Protein AF-A0A009ZD89-F1 (afdb_monomer_lite)

Foldseek 3Di:
DPDDPVVLLVVLLVVCVVVVVDDLCVSCVVSVHDSVSSVVSNVVVVVD

pLDDT: mean 87.03, std 14.5, range [43.47, 96.5]

Secondary structure (DSSP, 8-state):
----HHHHHHHHHHHHHHTTTS-HHHHHHHHT--HHHHHHHHHHHHT-

Sequence (48 aa):
MQQSRPEFKQQAIDYALSNSHEPIAAIARKLGVGYSTLDKWIREVSVR

Radius of gyration: 10.43 Å; chains: 1; bounding box: 26×28×20 Å

Structure (mmCIF, N/CA/C/O backbone):
data_AF-A0A009ZD89-F1
#
_entry.id   AF-A0A009ZD89-F1
#
loop_
_atom_site.group_PDB
_atom_site.id
_atom_site.type_symbol
_atom_site.label_atom_id
_atom_site.label_alt_id
_atom_site.label_comp_id
_atom_site.label_asym_id
_atom_site.label_entity_id
_atom_site.label_seq_id
_atom_site.pdbx_PDB_ins_code
_atom_site.Cartn_x
_atom_site.Cartn_y
_atom_site.Cartn_z
_atom_site.occupancy
_atom_site.B_iso_or_equiv
_atom_site.auth_seq_id
_atom_site.auth_comp_id
_atom_site.auth_asym_id
_atom_site.auth_atom_id
_atom_site.pdbx_PDB_model_num
ATOM 1 N N . MET A 1 1 ? -6.466 20.645 -6.716 1.00 43.47 1 MET A N 1
ATOM 2 C CA . MET A 1 1 ? -5.262 20.037 -6.116 1.00 43.47 1 MET A CA 1
ATOM 3 C C . MET A 1 1 ? -5.324 18.540 -6.383 1.00 43.47 1 MET A C 1
ATOM 5 O O . MET A 1 1 ? -6.044 17.841 -5.691 1.00 43.47 1 MET A O 1
ATOM 9 N N . GLN A 1 2 ? -4.697 18.064 -7.460 1.00 47.34 2 GLN A N 1
ATOM 10 C CA . GLN A 1 2 ? -4.526 16.625 -7.677 1.00 47.34 2 GLN A CA 1
ATOM 11 C C . GLN A 1 2 ? -3.218 16.267 -6.974 1.00 47.34 2 GLN A C 1
ATOM 13 O O . GLN A 1 2 ? -2.171 16.724 -7.426 1.00 47.34 2 GLN A O 1
ATOM 1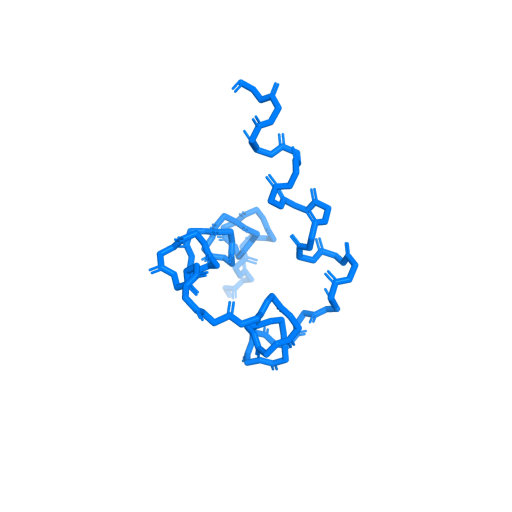8 N N . GLN A 1 3 ? -3.275 15.548 -5.846 1.00 51.22 3 GLN A N 1
ATOM 19 C CA . GLN A 1 3 ? -2.064 14.996 -5.233 1.00 51.22 3 GLN A CA 1
ATOM 20 C C . GLN A 1 3 ? -1.319 14.226 -6.315 1.00 51.22 3 GLN A C 1
ATOM 22 O O . GLN A 1 3 ? -1.899 13.389 -7.018 1.00 51.22 3 GLN A O 1
ATOM 27 N N . SER A 1 4 ? -0.058 14.576 -6.519 1.00 54.41 4 SER A N 1
ATOM 28 C CA . SER A 1 4 ? 0.725 13.935 -7.553 1.00 54.41 4 SER A CA 1
ATOM 29 C C . SER A 1 4 ? 0.872 12.459 -7.160 1.00 54.41 4 SER A C 1
ATOM 31 O O . SER A 1 4 ? 1.252 12.130 -6.038 1.0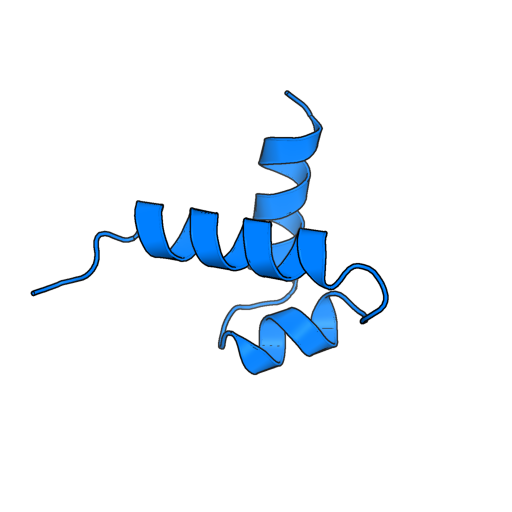0 54.41 4 SER A O 1
ATOM 33 N N . ARG A 1 5 ? 0.530 11.536 -8.070 1.00 62.94 5 ARG A N 1
ATOM 34 C CA . ARG A 1 5 ? 0.614 10.076 -7.844 1.00 62.94 5 ARG A CA 1
ATOM 35 C C . ARG A 1 5 ? 1.935 9.594 -7.190 1.00 62.94 5 ARG A C 1
ATOM 37 O O . ARG A 1 5 ? 1.873 8.587 -6.483 1.00 62.94 5 ARG A O 1
ATOM 44 N N . PRO A 1 6 ? 3.101 10.258 -7.373 1.00 75.44 6 PRO A N 1
ATOM 45 C CA . PRO A 1 6 ? 4.332 9.910 -6.661 1.00 75.44 6 PRO A CA 1
ATOM 46 C C . PRO A 1 6 ? 4.260 10.063 -5.134 1.00 75.44 6 PRO A C 1
ATOM 48 O O . PRO A 1 6 ? 4.772 9.198 -4.428 1.00 75.44 6 PRO A O 1
ATOM 51 N N . GLU A 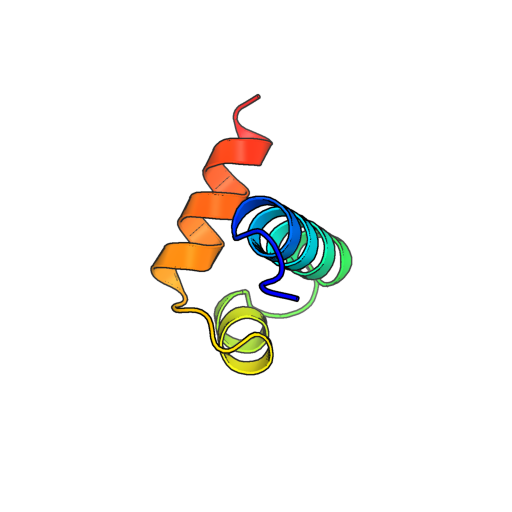1 7 ? 3.605 11.107 -4.616 1.00 86.12 7 GLU A N 1
ATOM 52 C CA . GLU A 1 7 ? 3.528 11.366 -3.167 1.00 86.12 7 GLU A CA 1
ATOM 53 C C . GLU A 1 7 ? 2.693 10.297 -2.464 1.00 86.12 7 GLU A C 1
ATOM 55 O O . GLU A 1 7 ? 3.094 9.765 -1.432 1.00 86.12 7 GLU A O 1
ATOM 60 N N . PHE A 1 8 ? 1.569 9.914 -3.077 1.00 89.38 8 PHE A N 1
ATOM 61 C CA . PHE A 1 8 ? 0.734 8.831 -2.566 1.00 89.38 8 PHE A CA 1
ATOM 62 C C . PHE A 1 8 ? 1.482 7.493 -2.555 1.00 89.38 8 PHE A C 1
ATOM 64 O O . PHE A 1 8 ? 1.410 6.757 -1.573 1.00 89.38 8 PHE A O 1
ATOM 71 N N . LYS A 1 9 ? 2.233 7.182 -3.625 1.00 91.44 9 LYS A N 1
ATOM 72 C CA . LYS A 1 9 ? 3.044 5.957 -3.686 1.00 91.44 9 LYS A CA 1
ATOM 73 C C . LYS A 1 9 ? 4.049 5.915 -2.533 1.00 91.44 9 LYS A C 1
ATOM 75 O O . LYS A 1 9 ? 4.131 4.891 -1.863 1.00 91.44 9 LYS A O 1
ATOM 80 N N . GLN A 1 10 ? 4.778 7.004 -2.285 1.00 92.00 10 GLN A N 1
ATOM 81 C CA . GLN A 1 10 ? 5.769 7.038 -1.208 1.00 92.00 10 GLN A CA 1
ATOM 82 C C . GLN A 1 10 ? 5.113 6.911 0.173 1.00 92.00 10 GLN A C 1
ATOM 84 O O . GLN A 1 10 ? 5.527 6.069 0.960 1.00 92.00 10 GLN A O 1
ATOM 89 N N . GLN A 1 11 ? 4.022 7.640 0.427 1.00 94.19 11 GLN A N 1
ATOM 90 C CA . GLN A 1 11 ? 3.274 7.543 1.688 1.00 94.19 11 GLN A CA 1
ATOM 91 C C . GLN A 1 11 ? 2.728 6.131 1.942 1.00 94.19 11 GLN A C 1
ATOM 93 O O . GLN A 1 11 ? 2.778 5.641 3.068 1.00 94.19 11 GLN A O 1
ATOM 98 N N . ALA A 1 12 ? 2.230 5.457 0.901 1.00 94.31 12 ALA A N 1
ATOM 99 C CA . ALA A 1 12 ? 1.755 4.081 1.001 1.00 94.31 12 ALA A CA 1
ATOM 100 C C . ALA A 1 12 ? 2.887 3.103 1.362 1.00 94.31 12 ALA A C 1
ATOM 102 O O . ALA A 1 12 ? 2.684 2.206 2.182 1.00 94.31 12 ALA A O 1
ATOM 103 N N . ILE A 1 13 ? 4.076 3.292 0.777 1.00 94.06 13 ILE A N 1
ATOM 104 C CA . ILE A 1 13 ? 5.273 2.499 1.087 1.00 94.06 13 ILE A CA 1
ATOM 105 C C . ILE A 1 13 ? 5.723 2.763 2.529 1.00 94.06 13 ILE A C 1
ATOM 107 O O . ILE A 1 13 ? 5.868 1.812 3.293 1.00 94.06 13 ILE A O 1
ATOM 111 N N . ASP A 1 14 ? 5.873 4.027 2.928 1.00 94.75 14 ASP A N 1
ATOM 112 C CA . ASP A 1 14 ? 6.333 4.410 4.270 1.00 94.75 14 ASP A CA 1
ATOM 113 C C . ASP A 1 14 ? 5.379 3.901 5.358 1.00 94.75 14 ASP A C 1
ATOM 115 O O . ASP A 1 14 ? 5.814 3.394 6.396 1.00 94.75 14 ASP A O 1
ATOM 119 N N . TYR A 1 15 ? 4.069 3.971 5.101 1.00 94.94 15 TYR A N 1
ATOM 120 C CA . TYR A 1 15 ? 3.056 3.425 5.996 1.00 94.94 15 TYR A CA 1
ATOM 121 C C . TYR A 1 15 ? 3.169 1.902 6.107 1.00 94.94 15 TYR A C 1
ATOM 123 O O . TYR A 1 15 ? 3.124 1.371 7.216 1.00 94.94 15 TYR A O 1
ATOM 131 N N . ALA A 1 16 ? 3.351 1.191 4.992 1.00 94.50 16 ALA A N 1
ATOM 132 C CA . ALA A 1 16 ? 3.501 -0.261 5.014 1.00 94.50 16 ALA A CA 1
ATOM 133 C C . ALA A 1 16 ? 4.776 -0.714 5.742 1.00 94.50 16 ALA A C 1
ATOM 135 O O . ALA A 1 16 ? 4.725 -1.655 6.530 1.00 94.50 16 ALA A O 1
ATOM 136 N N . LEU A 1 17 ? 5.895 -0.016 5.532 1.00 92.56 17 LEU A N 1
ATOM 137 C CA . LEU A 1 17 ? 7.162 -0.288 6.217 1.00 92.56 17 LEU A CA 1
ATOM 138 C C . LEU A 1 17 ? 7.066 -0.010 7.725 1.00 92.56 17 LEU A C 1
ATOM 140 O O . LEU A 1 17 ? 7.529 -0.816 8.533 1.00 92.56 17 LEU A O 1
ATOM 144 N N . SER A 1 18 ? 6.406 1.087 8.108 1.00 95.12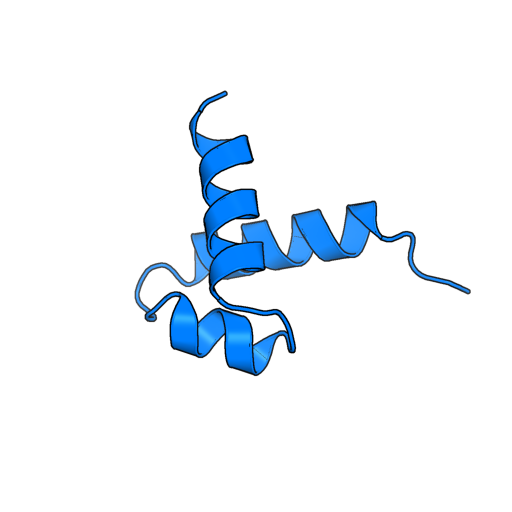 18 SER A N 1
ATOM 145 C CA . SER A 1 18 ? 6.184 1.453 9.515 1.00 95.12 18 SER A CA 1
ATOM 146 C C . SER A 1 18 ? 5.209 0.509 10.232 1.00 95.12 18 SER A C 1
ATOM 148 O O . SER A 1 18 ? 5.297 0.330 11.444 1.00 95.12 18 SER A O 1
ATOM 150 N N . ASN A 1 19 ? 4.297 -0.126 9.490 1.00 94.75 19 ASN A N 1
ATOM 151 C CA . ASN A 1 19 ? 3.309 -1.078 10.007 1.00 94.75 19 ASN A CA 1
ATOM 152 C C . ASN A 1 19 ? 3.632 -2.524 9.596 1.00 94.75 19 ASN A C 1
ATOM 154 O O . ASN A 1 19 ? 2.729 -3.321 9.369 1.00 94.75 19 ASN A O 1
ATOM 158 N N . SER A 1 20 ? 4.916 -2.889 9.538 1.00 89.56 20 SER A N 1
ATOM 159 C CA . SER A 1 20 ? 5.382 -4.224 9.113 1.00 89.56 20 SER A CA 1
ATOM 160 C C . SER A 1 20 ? 4.905 -5.396 9.988 1.00 89.56 20 SER A C 1
ATOM 162 O O . SER A 1 20 ? 5.040 -6.554 9.597 1.00 89.56 20 SER A O 1
ATOM 164 N N . HIS A 1 21 ? 4.320 -5.110 11.153 1.00 93.62 21 HIS A N 1
ATOM 165 C CA . HIS A 1 21 ? 3.644 -6.088 12.004 1.00 93.62 21 HIS A CA 1
ATOM 166 C C . HIS A 1 21 ? 2.271 -6.514 11.451 1.00 93.62 21 HIS A C 1
ATOM 168 O O . HIS A 1 21 ? 1.764 -7.575 11.816 1.00 93.62 21 HIS A O 1
ATOM 174 N N . GLU A 1 22 ? 1.656 -5.706 10.581 1.00 94.12 22 GLU A N 1
ATOM 175 C CA . GLU A 1 22 ? 0.406 -6.040 9.907 1.00 94.12 22 GLU A CA 1
ATOM 176 C C . GLU A 1 22 ? 0.662 -6.752 8.568 1.00 94.12 22 GLU A C 1
ATOM 178 O O . GLU A 1 22 ? 1.603 -6.423 7.841 1.00 94.12 22 GLU A O 1
ATOM 183 N N . PRO A 1 23 ? -0.215 -7.685 8.155 1.00 95.06 23 PRO A N 1
ATOM 184 C CA . PRO A 1 23 ? -0.140 -8.261 6.820 1.00 95.06 23 PRO A CA 1
ATOM 185 C C . PRO A 1 23 ? -0.290 -7.184 5.736 1.00 95.06 23 PRO A C 1
ATOM 187 O O . PRO A 1 23 ? -1.240 -6.399 5.763 1.00 95.06 23 PRO A O 1
ATOM 190 N N . ILE A 1 24 ? 0.563 -7.216 4.705 1.00 93.75 24 ILE A N 1
ATOM 191 C CA . ILE A 1 24 ? 0.519 -6.269 3.568 1.00 93.75 24 ILE A CA 1
ATOM 192 C C . ILE A 1 24 ? -0.878 -6.217 2.930 1.00 93.75 24 ILE A C 1
ATOM 194 O O . ILE A 1 24 ? -1.340 -5.151 2.538 1.00 93.75 24 ILE A O 1
ATOM 198 N N . ALA A 1 25 ? -1.597 -7.343 2.867 1.00 95.50 25 ALA A N 1
ATOM 199 C CA . ALA A 1 25 ? -2.969 -7.389 2.357 1.00 95.50 25 ALA A CA 1
ATOM 200 C C . ALA A 1 25 ? -3.954 -6.540 3.187 1.00 95.50 25 ALA A C 1
ATOM 202 O O . ALA A 1 25 ? -4.844 -5.899 2.625 1.00 95.50 25 ALA A O 1
ATOM 203 N N . ALA A 1 26 ? -3.790 -6.501 4.514 1.00 96.50 26 ALA A N 1
ATOM 204 C CA . ALA A 1 26 ? -4.605 -5.665 5.391 1.00 96.50 26 ALA A CA 1
ATOM 205 C C . ALA A 1 26 ? -4.279 -4.179 5.188 1.00 96.50 26 ALA A C 1
ATOM 207 O O . ALA A 1 26 ? -5.196 -3.366 5.062 1.00 96.50 26 ALA A O 1
ATOM 208 N N . ILE A 1 27 ? -2.991 -3.846 5.075 1.00 96.38 27 ILE A N 1
ATOM 209 C CA . ILE A 1 27 ? -2.509 -2.484 4.811 1.00 96.38 27 ILE A CA 1
ATOM 210 C C . ILE A 1 27 ? -3.005 -1.981 3.448 1.00 96.38 27 ILE A C 1
ATOM 212 O O . ILE A 1 27 ? -3.579 -0.898 3.358 1.00 96.38 27 ILE A O 1
ATOM 216 N N . ALA A 1 28 ? -2.870 -2.791 2.396 1.00 95.81 28 ALA A N 1
ATOM 217 C CA . ALA A 1 28 ? -3.325 -2.472 1.045 1.00 95.81 28 ALA A CA 1
ATOM 218 C C . ALA A 1 28 ? -4.826 -2.139 1.019 1.00 95.81 28 ALA A C 1
ATOM 220 O O . ALA A 1 28 ? -5.233 -1.114 0.471 1.00 95.81 28 ALA A O 1
ATOM 221 N N . ARG A 1 29 ? -5.642 -2.941 1.719 1.00 95.94 29 ARG A N 1
ATOM 222 C CA . ARG A 1 29 ? -7.083 -2.694 1.865 1.00 95.94 29 ARG A CA 1
ATOM 223 C C . ARG A 1 29 ? -7.386 -1.371 2.575 1.00 95.94 29 ARG A C 1
ATOM 225 O O . ARG A 1 29 ? -8.288 -0.668 2.133 1.00 95.94 29 ARG A O 1
ATOM 232 N N . LYS A 1 30 ? -6.650 -1.016 3.639 1.00 94.62 30 LYS A N 1
ATOM 233 C CA . LYS A 1 30 ? -6.814 0.274 4.346 1.00 94.62 30 LYS A CA 1
ATOM 234 C C . LYS A 1 30 ? -6.486 1.466 3.444 1.00 94.62 30 LYS A C 1
ATOM 236 O O . LYS A 1 30 ? -7.183 2.472 3.486 1.00 94.62 30 LYS A O 1
ATOM 241 N N . LEU A 1 31 ? -5.445 1.333 2.623 1.00 93.19 31 LEU A N 1
ATOM 242 C CA . LEU A 1 31 ? -4.987 2.376 1.703 1.00 93.19 31 LEU A CA 1
ATOM 243 C C . LEU A 1 31 ? -5.818 2.460 0.411 1.00 93.19 31 LEU A C 1
ATOM 245 O O . LEU A 1 31 ? -5.600 3.363 -0.392 1.00 93.19 31 LEU A O 1
ATOM 249 N N . GLY A 1 32 ? -6.744 1.521 0.177 1.00 94.38 32 GLY A N 1
ATOM 250 C CA . GLY A 1 32 ? -7.498 1.436 -1.078 1.00 94.38 32 GLY A CA 1
ATOM 251 C C . GLY A 1 32 ? -6.633 1.040 -2.281 1.00 94.38 32 GLY A C 1
ATOM 252 O O . GLY A 1 32 ? -6.974 1.349 -3.421 1.00 94.38 32 GLY A O 1
ATOM 253 N N . VAL A 1 33 ? -5.506 0.368 -2.035 1.00 93.50 33 VAL A N 1
ATOM 254 C CA . VAL A 1 33 ? -4.545 -0.069 -3.056 1.00 93.50 33 VAL A CA 1
ATOM 255 C C . VAL A 1 33 ? -4.628 -1.586 -3.209 1.00 93.50 33 VAL A C 1
ATOM 257 O O . VAL A 1 33 ? -4.870 -2.315 -2.249 1.00 93.50 33 VAL A O 1
ATOM 260 N N . GLY A 1 34 ? -4.418 -2.096 -4.423 1.00 94.94 34 GLY A N 1
ATOM 261 C CA . GLY A 1 34 ? -4.313 -3.537 -4.643 1.00 94.94 34 GLY A CA 1
ATOM 262 C C . GLY A 1 34 ? -3.092 -4.128 -3.929 1.00 94.94 34 GLY A C 1
ATOM 263 O O . GLY A 1 34 ? -2.019 -3.529 -3.934 1.00 94.94 34 GLY A O 1
ATOM 264 N N . TYR A 1 35 ? -3.227 -5.331 -3.363 1.00 95.50 35 TYR A N 1
ATOM 265 C CA . TYR A 1 35 ? -2.115 -6.026 -2.699 1.00 95.50 35 TYR A CA 1
ATOM 266 C C . TYR A 1 35 ? -0.866 -6.118 -3.590 1.00 95.50 35 TYR A C 1
ATOM 268 O O . TYR A 1 35 ? 0.212 -5.707 -3.176 1.00 95.50 35 TYR A O 1
ATOM 276 N N . SER A 1 36 ? -1.021 -6.588 -4.833 1.00 95.88 36 SER A N 1
ATOM 277 C CA . SER A 1 36 ? 0.086 -6.738 -5.789 1.00 95.88 36 SER A CA 1
ATOM 278 C C . SER A 1 36 ? 0.748 -5.406 -6.141 1.00 95.88 36 SER A C 1
ATOM 280 O O . SER A 1 36 ? 1.951 -5.351 -6.385 1.00 95.88 36 SER A O 1
ATOM 282 N N . THR A 1 37 ? -0.026 -4.321 -6.149 1.00 94.31 37 THR A N 1
ATOM 283 C CA . THR A 1 37 ? 0.478 -2.967 -6.372 1.00 94.31 37 THR A CA 1
ATOM 284 C C . THR A 1 37 ? 1.360 -2.518 -5.212 1.00 94.31 37 THR A C 1
ATOM 286 O O . THR A 1 37 ? 2.483 -2.079 -5.450 1.00 94.31 37 THR A O 1
ATOM 289 N N . LEU A 1 38 ? 0.885 -2.674 -3.973 1.00 94.94 38 LEU A N 1
ATOM 290 C CA . LEU A 1 38 ? 1.646 -2.289 -2.786 1.00 94.94 38 LEU A CA 1
ATOM 291 C C . LEU A 1 38 ? 2.892 -3.170 -2.591 1.00 94.94 38 LEU A C 1
ATOM 293 O O . LEU A 1 38 ? 3.972 -2.642 -2.344 1.00 94.94 38 LEU A O 1
ATOM 297 N N . ASP A 1 39 ? 2.769 -4.488 -2.773 1.00 94.75 39 ASP A N 1
ATOM 298 C CA . ASP A 1 39 ? 3.896 -5.430 -2.700 1.00 94.75 39 ASP A CA 1
ATOM 299 C C . ASP A 1 39 ? 4.990 -5.075 -3.720 1.00 94.75 39 ASP A C 1
ATOM 301 O O . ASP A 1 39 ? 6.165 -4.967 -3.363 1.00 94.75 39 ASP A O 1
ATOM 305 N N . LYS A 1 40 ? 4.608 -4.777 -4.971 1.00 94.38 40 LYS A N 1
ATOM 306 C CA . LYS A 1 40 ? 5.551 -4.324 -6.002 1.00 94.38 40 LYS A CA 1
ATOM 307 C C . LYS A 1 40 ? 6.262 -3.033 -5.598 1.00 94.38 40 LYS 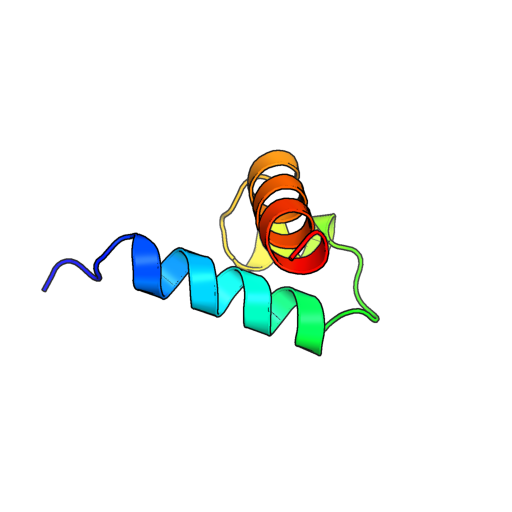A C 1
ATOM 309 O O . LYS A 1 40 ? 7.474 -2.935 -5.757 1.00 94.38 40 LYS A O 1
ATOM 314 N N . TRP A 1 41 ? 5.527 -2.048 -5.087 1.00 94.19 41 TRP A N 1
ATOM 315 C CA . TRP A 1 41 ? 6.100 -0.766 -4.678 1.00 94.19 41 TRP A CA 1
ATOM 316 C C . TRP A 1 41 ? 7.115 -0.905 -3.543 1.00 94.19 41 TRP A C 1
ATOM 318 O O . TRP A 1 41 ? 8.169 -0.279 -3.608 1.00 94.19 41 TRP A O 1
ATOM 328 N N . ILE A 1 42 ? 6.833 -1.750 -2.549 1.00 92.38 42 ILE A N 1
ATOM 329 C CA . ILE A 1 42 ? 7.765 -2.034 -1.450 1.00 92.38 42 ILE A CA 1
ATOM 330 C C . ILE A 1 42 ? 9.026 -2.715 -1.994 1.00 92.38 42 ILE A C 1
ATOM 332 O O . ILE A 1 42 ? 10.135 -2.257 -1.722 1.00 92.38 42 ILE A O 1
ATOM 336 N N . ARG A 1 43 ? 8.872 -3.752 -2.832 1.00 91.38 43 ARG A N 1
ATOM 337 C CA . ARG A 1 43 ? 10.009 -4.466 -3.442 1.00 91.38 43 ARG A CA 1
ATOM 338 C C . ARG A 1 43 ? 10.894 -3.557 -4.295 1.00 91.38 43 ARG A C 1
ATOM 340 O O . ARG A 1 43 ? 12.109 -3.689 -4.248 1.00 91.38 43 ARG A O 1
ATOM 347 N N . GLU A 1 44 ? 10.309 -2.631 -5.054 1.00 89.31 44 GLU A N 1
ATOM 348 C CA . GLU A 1 44 ? 11.062 -1.657 -5.861 1.00 89.31 44 GLU A CA 1
ATOM 349 C C . GLU A 1 44 ? 11.954 -0.738 -5.012 1.00 89.31 44 GLU A C 1
ATOM 351 O O . GLU A 1 44 ? 13.007 -0.313 -5.486 1.00 89.31 44 GLU A O 1
ATOM 356 N N . VAL A 1 45 ? 11.548 -0.429 -3.777 1.00 85.62 45 VAL A N 1
ATOM 357 C CA . VAL A 1 45 ? 12.323 0.422 -2.861 1.00 85.62 45 VAL A CA 1
ATOM 358 C C . VAL A 1 45 ? 13.347 -0.389 -2.070 1.00 85.62 45 VAL A C 1
ATOM 360 O O . VAL A 1 45 ? 14.462 0.084 -1.888 1.00 85.62 45 VAL A O 1
ATOM 363 N N . SER A 1 46 ? 13.021 -1.615 -1.652 1.00 74.44 46 SER A N 1
ATOM 364 C CA . SER A 1 46 ? 13.941 -2.474 -0.887 1.00 74.44 46 SER A CA 1
ATOM 365 C C . SER A 1 46 ? 15.101 -3.066 -1.700 1.00 74.44 46 SER A C 1
ATOM 367 O O . SER A 1 46 ? 16.035 -3.592 -1.108 1.00 74.44 46 SER A O 1
ATOM 369 N N . VAL A 1 47 ? 15.040 -3.033 -3.036 1.00 66.50 47 VAL A N 1
ATOM 370 C CA . VAL A 1 47 ? 16.111 -3.522 -3.934 1.00 66.50 47 VAL A CA 1
ATOM 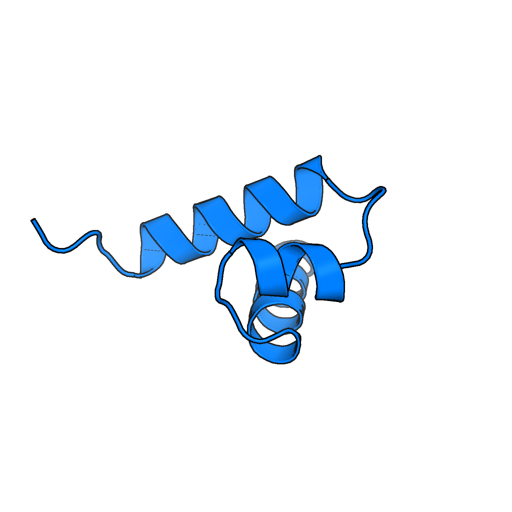371 C C . VAL A 1 47 ? 17.156 -2.434 -4.247 1.00 66.50 47 VAL A C 1
ATOM 373 O O . VAL A 1 47 ? 18.142 -2.710 -4.930 1.00 66.50 47 VAL A O 1
ATOM 376 N N . ARG A 1 48 ? 16.964 -1.203 -3.760 1.00 54.16 48 ARG A N 1
ATOM 377 C CA . ARG A 1 48 ? 17.954 -0.122 -3.871 1.00 54.16 48 ARG A CA 1
ATOM 378 C C . ARG A 1 48 ? 18.972 -0.131 -2.741 1.00 54.16 48 ARG A C 1
ATOM 380 O O . ARG A 1 48 ? 18.593 -0.496 -1.609 1.00 54.16 48 ARG A O 1
#